Protein AF-A0A0A1TZY4-F1 (afdb_monomer_lite)

InterPro domains:
  IPR026906 BspA-type LRR region [PF13306] (38-125)
  IPR032675 Leucine-rich repeat domain superfamily [G3DSA:3.80.10.10] (7-128)
  IPR053139 Putative surface bspA-like protein [PTHR45661] (31-124)

Structure (mmCIF, N/CA/C/O backbone):
data_AF-A0A0A1TZY4-F1
#
_entry.id   AF-A0A0A1TZY4-F1
#
loop_
_atom_site.group_PDB
_atom_site.id
_atom_site.type_symbol
_atom_site.label_atom_id
_atom_site.label_alt_id
_atom_site.label_comp_id
_atom_site.label_asym_id
_atom_site.label_entity_id
_atom_site.label_seq_id
_atom_site.pdbx_PDB_ins_code
_atom_site.Cartn_x
_atom_site.Cartn_y
_atom_site.Cartn_z
_atom_site.occupancy
_atom_site.B_iso_or_equiv
_atom_site.auth_seq_id
_atom_site.auth_comp_id
_atom_site.auth_asym_id
_atom_site.auth_atom_id
_atom_site.pdbx_PDB_model_num
ATOM 1 N N . MET A 1 1 ? -17.673 -0.943 22.242 1.00 93.75 1 MET A N 1
ATOM 2 C CA . MET A 1 1 ? -18.459 -1.660 21.204 1.00 93.75 1 MET A CA 1
ATOM 3 C C . MET A 1 1 ? -17.494 -2.097 20.116 1.00 93.75 1 MET A C 1
ATOM 5 O O . MET A 1 1 ? -16.606 -1.316 19.815 1.00 93.75 1 MET A O 1
ATOM 9 N N . ILE A 1 2 ? -17.623 -3.301 19.555 1.00 97.25 2 ILE A N 1
ATOM 10 C CA . ILE A 1 2 ? -16.726 -3.783 18.489 1.00 97.25 2 ILE A CA 1
ATOM 11 C C . ILE A 1 2 ? -17.529 -3.921 17.195 1.00 97.25 2 ILE A C 1
ATOM 13 O O . ILE A 1 2 ? -18.632 -4.465 17.216 1.00 97.25 2 ILE A O 1
ATOM 17 N N . VAL A 1 3 ? -16.979 -3.418 16.093 1.00 97.81 3 VAL A N 1
ATOM 18 C CA . VAL A 1 3 ? -17.554 -3.486 14.748 1.00 97.81 3 VAL A CA 1
ATOM 19 C C . VAL A 1 3 ? -16.703 -4.416 13.889 1.00 97.81 3 VAL A C 1
ATOM 21 O O . VAL A 1 3 ? -15.495 -4.217 13.751 1.00 97.81 3 VAL A O 1
ATOM 24 N N . TRP A 1 4 ? -17.353 -5.432 13.319 1.00 96.56 4 TRP A N 1
ATOM 25 C CA . TRP A 1 4 ? -16.708 -6.474 12.513 1.00 96.56 4 TRP A CA 1
ATOM 26 C C . TRP A 1 4 ? -16.959 -6.340 11.010 1.00 96.56 4 TRP A C 1
ATOM 28 O O . TRP A 1 4 ? -16.240 -6.952 10.228 1.00 96.56 4 TRP A O 1
ATOM 38 N N . PHE A 1 5 ? -17.954 -5.560 10.585 1.00 97.38 5 PHE A N 1
ATOM 39 C CA . PHE A 1 5 ? -18.132 -5.267 9.163 1.00 97.38 5 PHE A CA 1
ATOM 40 C C . PHE A 1 5 ? -17.101 -4.230 8.693 1.00 97.38 5 PHE A C 1
ATOM 42 O O . PHE A 1 5 ? -16.527 -3.503 9.505 1.00 97.38 5 PHE A O 1
ATOM 49 N N . ILE A 1 6 ? -16.857 -4.197 7.384 1.00 97.88 6 ILE A N 1
ATOM 50 C CA . ILE A 1 6 ? -15.888 -3.294 6.757 1.00 97.88 6 ILE A CA 1
ATOM 51 C C . ILE A 1 6 ? -16.423 -1.860 6.793 1.00 97.88 6 ILE A C 1
ATOM 53 O O . ILE A 1 6 ? -17.587 -1.622 6.470 1.00 97.88 6 ILE A O 1
ATOM 57 N N . VAL A 1 7 ? -15.565 -0.910 7.158 1.00 98.56 7 VAL A N 1
ATOM 58 C CA . VAL A 1 7 ? -15.836 0.531 7.075 1.00 98.56 7 VAL A CA 1
ATOM 59 C C . VAL A 1 7 ? -14.686 1.260 6.385 1.00 98.56 7 VAL A C 1
ATOM 61 O O . VAL A 1 7 ? -13.560 0.760 6.369 1.00 98.56 7 VAL A O 1
ATOM 64 N N . ASP A 1 8 ? -14.957 2.445 5.844 1.00 98.62 8 ASP A N 1
ATOM 65 C CA . ASP A 1 8 ? -13.914 3.385 5.423 1.00 98.62 8 ASP A CA 1
ATOM 66 C C . ASP A 1 8 ? -13.248 4.072 6.631 1.00 98.62 8 ASP A C 1
ATOM 68 O O . ASP A 1 8 ? -13.755 4.038 7.764 1.00 98.62 8 ASP A O 1
ATOM 72 N N . PHE A 1 9 ? -12.088 4.694 6.412 1.00 98.69 9 PHE A N 1
ATOM 73 C CA . PHE A 1 9 ? -11.385 5.390 7.486 1.00 98.69 9 PHE A CA 1
ATOM 74 C C . PHE A 1 9 ? -12.144 6.641 7.957 1.00 98.69 9 PHE A C 1
ATOM 76 O O . PHE A 1 9 ? -12.165 6.923 9.157 1.00 98.69 9 PHE A O 1
ATOM 83 N N . GLU A 1 10 ? -12.833 7.362 7.070 1.00 98.50 10 GLU A N 1
ATOM 84 C CA . GLU A 1 10 ? -13.660 8.509 7.446 1.00 98.50 10 GLU A CA 1
ATOM 85 C C . GLU A 1 10 ? -14.701 8.144 8.517 1.00 98.50 10 GLU A C 1
ATOM 87 O O . GLU A 1 10 ? -14.929 8.905 9.462 1.00 98.50 10 GLU A O 1
ATOM 92 N N . THR A 1 11 ? -15.319 6.966 8.428 1.00 98.31 11 THR A N 1
ATOM 93 C CA . THR A 1 11 ? -16.252 6.471 9.446 1.00 98.31 11 THR A CA 1
ATOM 94 C C . THR A 1 11 ? -15.570 6.281 10.795 1.00 98.31 11 THR A C 1
ATOM 96 O O . THR A 1 11 ? -16.172 6.609 11.824 1.00 98.31 11 THR A O 1
ATOM 99 N N . VAL A 1 12 ? -14.320 5.818 10.812 1.00 98.31 12 VAL A N 1
ATOM 100 C CA . VAL A 1 12 ? -13.517 5.727 12.037 1.00 98.31 12 VAL A CA 1
ATOM 101 C C . VAL A 1 12 ? -13.246 7.122 12.603 1.00 98.31 12 VAL A C 1
ATOM 103 O O . VAL A 1 12 ? -13.538 7.361 13.776 1.00 98.31 12 VAL A O 1
ATOM 106 N N . ASP A 1 13 ? -12.784 8.070 11.780 1.00 98.06 13 ASP A N 1
ATOM 107 C CA . ASP A 1 13 ? -12.497 9.446 12.217 1.00 98.06 13 ASP A CA 1
ATOM 108 C C . ASP A 1 13 ? -13.748 10.163 12.758 1.00 98.06 13 ASP A C 1
ATOM 110 O O . ASP A 1 13 ? -13.697 10.768 13.833 1.00 98.06 13 ASP A O 1
ATOM 114 N N . ARG A 1 14 ? -14.910 10.014 12.101 1.00 98.06 14 ARG A N 1
ATOM 115 C CA . ARG A 1 14 ? -16.201 10.554 12.578 1.00 98.06 14 ARG A CA 1
ATOM 116 C C . ARG A 1 14 ? -16.616 10.004 13.943 1.00 98.06 14 ARG A C 1
ATOM 118 O O . ARG A 1 14 ? -17.345 10.669 14.676 1.00 98.06 14 ARG A O 1
ATOM 125 N N . ASN A 1 15 ? -16.180 8.793 14.288 1.00 97.94 15 ASN A N 1
ATOM 126 C CA . ASN A 1 15 ? -16.540 8.115 15.531 1.00 97.94 15 ASN A CA 1
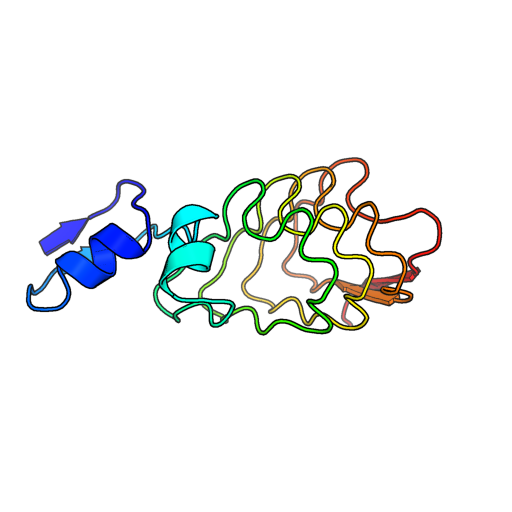ATOM 127 C C . ASN A 1 15 ? -15.398 8.082 16.561 1.00 97.94 15 ASN A C 1
ATOM 129 O O . ASN A 1 15 ? -15.542 7.407 17.578 1.00 97.94 15 ASN A O 1
ATOM 133 N N . LYS A 1 16 ? -14.304 8.835 16.368 1.00 95.88 16 LYS A N 1
ATOM 134 C CA . LYS A 1 16 ? -13.103 8.779 17.228 1.00 95.88 16 LYS A CA 1
ATOM 135 C C . LYS 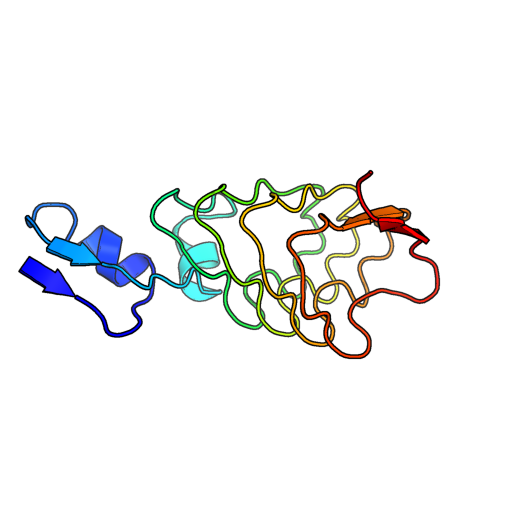A 1 16 ? -13.316 9.151 18.698 1.00 95.88 16 LYS A C 1
ATOM 137 O O . LYS A 1 16 ? -12.528 8.759 19.549 1.00 95.88 16 LYS A O 1
ATOM 142 N N . SER A 1 17 ? -14.368 9.910 19.013 1.00 97.31 17 SER A N 1
ATOM 143 C CA . SER A 1 17 ? -14.745 10.245 20.396 1.00 97.31 17 SER A CA 1
ATOM 144 C C . SER A 1 17 ? -15.548 9.140 21.089 1.00 97.31 17 SER A C 1
ATOM 146 O O . SER A 1 17 ? -15.828 9.227 22.284 1.00 97.31 17 SER A O 1
ATOM 148 N N . ARG A 1 18 ? -15.952 8.102 20.350 1.00 95.81 18 ARG A N 1
ATOM 149 C CA . ARG A 1 18 ? -16.741 6.982 20.859 1.00 95.81 18 ARG A CA 1
ATOM 150 C C . ARG A 1 18 ? -15.806 5.823 21.184 1.00 95.81 18 ARG A C 1
ATOM 152 O O . ARG A 1 18 ? -14.835 5.575 20.481 1.00 95.81 18 ARG A O 1
ATOM 159 N N . ASN A 1 19 ? -16.147 5.052 22.213 1.00 96.12 19 ASN A N 1
ATOM 160 C CA . ASN A 1 19 ? -15.436 3.818 22.555 1.00 96.12 19 ASN A CA 1
ATOM 161 C C . ASN A 1 19 ? -15.848 2.663 21.612 1.00 96.12 19 ASN A C 1
ATOM 163 O O . ASN A 1 19 ? -16.554 1.720 22.008 1.00 96.12 19 ASN A O 1
ATOM 167 N N . ILE A 1 20 ? -15.492 2.801 20.330 1.00 97.44 20 ILE A N 1
ATOM 168 C CA . ILE A 1 20 ? -15.763 1.838 19.260 1.00 97.44 20 ILE A CA 1
ATOM 169 C C . ILE A 1 20 ? -14.441 1.337 18.700 1.00 97.44 20 ILE A C 1
ATOM 171 O O . ILE A 1 20 ? -13.593 2.121 18.291 1.00 97.44 20 ILE A O 1
ATOM 175 N N . GLU A 1 21 ? -14.302 0.022 18.642 1.00 97.50 21 GLU A N 1
ATOM 176 C CA . GLU A 1 21 ? -13.196 -0.626 17.959 1.00 97.50 21 GLU A CA 1
ATOM 177 C C . GLU A 1 21 ? -13.679 -1.138 16.599 1.00 97.50 21 GLU A C 1
ATOM 179 O O . GLU A 1 21 ? -14.592 -1.964 16.535 1.00 97.50 21 GLU A O 1
ATOM 184 N N . PHE A 1 22 ? -13.075 -0.647 15.519 1.00 98.19 22 PHE A N 1
ATOM 185 C CA . PHE A 1 22 ? -13.330 -1.120 14.160 1.00 98.19 22 PHE A CA 1
ATOM 186 C C . PHE A 1 22 ? -12.244 -2.117 13.779 1.00 98.19 22 PHE A C 1
ATOM 188 O O . PHE A 1 22 ? -11.061 -1.788 13.809 1.00 98.19 22 PHE A O 1
ATOM 195 N N . LYS A 1 23 ? -12.642 -3.349 13.462 1.00 97.94 23 LYS A N 1
ATOM 196 C CA . LYS A 1 23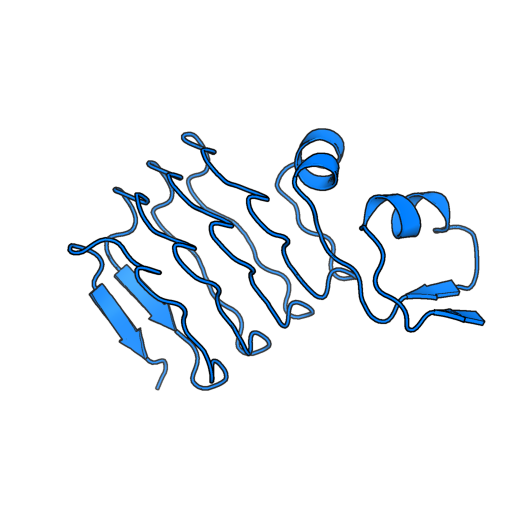 ? -11.692 -4.432 13.178 1.00 97.94 23 LYS A CA 1
ATOM 197 C C . LYS A 1 23 ? -11.245 -4.478 11.722 1.00 97.94 23 LYS A C 1
ATOM 199 O O . LYS A 1 23 ? -10.158 -4.973 11.464 1.00 97.94 23 LYS A O 1
ATOM 204 N N . ASN A 1 24 ? -12.070 -3.964 10.811 1.00 98.25 24 ASN A N 1
ATOM 205 C CA . ASN A 1 24 ? -11.831 -3.979 9.372 1.00 98.25 24 ASN A CA 1
ATOM 206 C C . ASN A 1 24 ? -12.030 -2.564 8.819 1.00 98.25 24 ASN A C 1
ATOM 208 O O . ASN A 1 24 ? -13.164 -2.107 8.668 1.00 98.25 24 ASN A O 1
ATOM 212 N N . VAL A 1 25 ? -10.926 -1.866 8.568 1.00 98.81 25 VAL A N 1
ATOM 213 C CA . VAL A 1 25 ? -10.912 -0.464 8.140 1.00 98.81 25 VAL A CA 1
ATOM 214 C C . VAL A 1 25 ? -10.168 -0.360 6.819 1.00 98.81 25 VAL A C 1
ATOM 216 O O . VAL A 1 25 ? -8.980 -0.679 6.745 1.00 98.81 25 VAL A O 1
ATOM 219 N N . THR A 1 26 ? -10.856 0.121 5.793 1.00 98.81 26 THR A N 1
ATOM 220 C CA . THR A 1 26 ? -10.283 0.337 4.465 1.00 98.81 26 THR A CA 1
ATOM 221 C C . THR A 1 26 ? -9.937 1.808 4.291 1.00 98.81 26 THR A C 1
ATOM 223 O O . THR A 1 26 ? -10.769 2.669 4.562 1.00 98.81 26 THR A O 1
ATOM 226 N N . TYR A 1 27 ? -8.722 2.110 3.839 1.00 98.88 27 TYR A N 1
ATOM 227 C CA . TYR A 1 27 ? -8.362 3.453 3.389 1.00 98.88 27 TYR A CA 1
ATOM 228 C C . TYR A 1 27 ? -8.687 3.576 1.904 1.00 98.88 27 TYR A C 1
ATOM 230 O O . TYR A 1 27 ? -8.065 2.918 1.072 1.00 98.88 27 TYR A O 1
ATOM 238 N N . THR A 1 28 ? -9.709 4.359 1.582 1.00 98.81 28 THR A N 1
ATOM 239 C CA . THR A 1 28 ? -10.248 4.510 0.225 1.00 98.81 28 THR A CA 1
ATOM 240 C C . THR A 1 28 ? -9.625 5.699 -0.507 1.00 98.81 28 THR A C 1
ATOM 242 O O . THR A 1 28 ? -8.915 6.515 0.085 1.00 98.81 28 THR A O 1
ATOM 245 N N . GLN A 1 29 ? -9.904 5.848 -1.804 1.00 98.56 29 GLN A N 1
ATOM 246 C CA . GLN A 1 29 ? -9.526 7.059 -2.540 1.00 98.56 29 GLN A CA 1
ATOM 247 C C . GLN A 1 29 ? -10.132 8.329 -1.910 1.00 98.56 29 GLN A C 1
ATOM 249 O O . GLN A 1 29 ? -9.427 9.325 -1.758 1.00 98.56 29 GLN A O 1
ATOM 254 N N . ASN A 1 30 ? -11.399 8.284 -1.482 1.00 98.44 30 ASN A N 1
ATOM 255 C CA . ASN A 1 30 ? -12.058 9.412 -0.813 1.00 98.44 30 ASN A CA 1
ATOM 256 C C . ASN A 1 30 ? -11.346 9.784 0.498 1.00 98.44 30 ASN A C 1
ATOM 258 O O . ASN A 1 30 ? -11.180 10.965 0.808 1.00 98.44 30 ASN A O 1
ATOM 262 N N . ASP A 1 31 ? -10.879 8.783 1.253 1.00 98.69 31 ASP A N 1
ATOM 263 C CA . ASP A 1 31 ? -10.069 9.023 2.448 1.00 98.69 31 ASP A CA 1
ATOM 264 C C . ASP A 1 31 ? -8.747 9.706 2.081 1.00 98.69 31 ASP A C 1
ATOM 266 O O . ASP A 1 31 ? -8.392 10.712 2.693 1.00 98.69 31 ASP A O 1
ATOM 270 N N . ARG A 1 32 ? -8.043 9.233 1.044 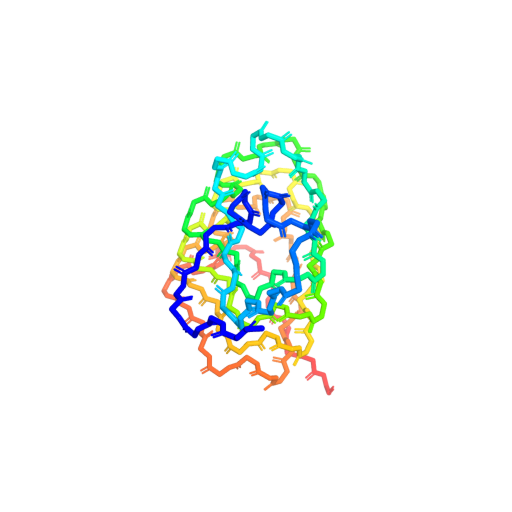1.00 98.44 32 ARG A N 1
ATOM 271 C CA . ARG A 1 32 ? -6.803 9.865 0.562 1.00 98.44 32 ARG A CA 1
ATOM 272 C C . ARG A 1 32 ? -7.017 11.316 0.135 1.00 98.44 32 ARG A C 1
ATOM 274 O O . ARG A 1 32 ? -6.193 12.169 0.451 1.00 98.44 32 ARG A O 1
ATOM 281 N N . GLU A 1 33 ? -8.103 11.620 -0.567 1.00 97.88 33 GLU A N 1
ATOM 282 C CA . GLU A 1 33 ? -8.421 12.987 -1.000 1.00 97.88 33 GLU A CA 1
ATOM 283 C C . GLU A 1 33 ? -8.657 13.933 0.186 1.00 97.88 33 GLU A C 1
ATOM 285 O O . GLU A 1 33 ? -8.329 15.118 0.111 1.00 97.88 33 GLU A O 1
ATOM 290 N N . LYS A 1 34 ? -9.166 13.405 1.304 1.00 98.19 34 LYS A N 1
ATOM 291 C CA . LYS A 1 34 ? -9.468 14.175 2.515 1.00 98.19 34 LYS A CA 1
ATOM 292 C C . LYS A 1 34 ? -8.310 14.254 3.513 1.00 98.19 34 LYS A C 1
ATOM 294 O O . LYS A 1 34 ? -8.083 15.308 4.105 1.00 98.19 34 LYS A O 1
ATOM 299 N N . PHE A 1 35 ? -7.605 13.149 3.736 1.00 97.50 35 PHE A N 1
ATOM 300 C CA . PHE A 1 35 ? -6.590 12.993 4.785 1.00 97.50 35 PHE A CA 1
ATOM 301 C C . PHE A 1 35 ? -5.155 12.903 4.229 1.00 97.50 35 PHE A C 1
ATOM 303 O O . PHE A 1 35 ? -4.186 12.962 4.988 1.00 97.50 35 PHE A O 1
ATOM 310 N N . GLY A 1 36 ? -4.998 12.828 2.906 1.00 97.75 36 GLY A N 1
ATOM 311 C CA . GLY A 1 36 ? -3.716 12.798 2.208 1.00 97.75 36 GLY A CA 1
ATOM 312 C C . GLY A 1 36 ? -3.104 11.399 2.106 1.00 97.75 36 GLY A C 1
ATOM 313 O O . GLY A 1 36 ? -3.783 10.379 2.171 1.00 97.75 36 GLY A O 1
ATOM 314 N N . ASN A 1 37 ? -1.781 11.344 1.941 1.00 96.94 37 ASN A N 1
ATOM 315 C CA . ASN A 1 37 ? -1.051 10.087 1.722 1.00 96.94 37 ASN A CA 1
ATOM 316 C C . ASN A 1 37 ? -0.588 9.407 3.024 1.00 96.94 37 ASN A C 1
ATOM 318 O O . ASN A 1 37 ? 0.097 8.387 2.973 1.00 96.94 37 ASN A O 1
ATOM 322 N N . ASN A 1 38 ? -0.910 9.978 4.189 1.00 96.38 38 ASN A N 1
ATOM 323 C CA . ASN A 1 38 ? -0.538 9.407 5.480 1.00 96.38 38 ASN A CA 1
ATOM 324 C C . ASN A 1 38 ? -1.612 8.418 5.944 1.00 96.38 38 ASN A C 1
ATOM 326 O O . ASN A 1 38 ? -2.629 8.827 6.499 1.00 96.38 38 ASN A O 1
ATOM 330 N N . ILE A 1 39 ? -1.378 7.128 5.703 1.00 98.50 39 ILE A N 1
ATOM 331 C CA . ILE A 1 39 ? -2.322 6.060 6.038 1.00 98.50 39 ILE A CA 1
ATOM 332 C C . ILE A 1 39 ? -2.324 5.835 7.564 1.00 98.50 39 ILE A C 1
ATOM 334 O O . ILE A 1 39 ? -1.284 5.504 8.138 1.00 98.50 39 ILE A O 1
ATOM 338 N N . PRO A 1 40 ? -3.468 5.985 8.251 1.00 98.25 40 PRO A N 1
ATOM 339 C CA . PRO A 1 40 ? -3.554 5.814 9.703 1.00 98.25 40 PRO A CA 1
ATOM 340 C C . PRO A 1 40 ? -3.341 4.364 10.161 1.00 98.25 40 PRO A C 1
ATOM 342 O O . PRO A 1 40 ? -3.750 3.419 9.494 1.00 98.25 40 PRO A O 1
ATOM 345 N N . SER A 1 41 ? -2.783 4.161 11.358 1.00 97.50 41 SER A N 1
ATOM 346 C CA . SER A 1 41 ? -2.474 2.825 11.906 1.00 97.50 41 SER A CA 1
ATOM 347 C C . SER A 1 41 ? -3.690 1.970 12.289 1.00 97.50 41 SER A C 1
ATOM 349 O O . SER A 1 41 ? -3.530 0.808 12.652 1.00 97.50 41 SER A O 1
ATOM 351 N N . SER A 1 42 ? -4.907 2.519 12.235 1.00 97.69 42 SER A N 1
ATOM 352 C CA . SER A 1 42 ? -6.139 1.736 12.378 1.00 97.69 42 SER A CA 1
ATOM 353 C C . SER A 1 42 ? -6.568 1.064 11.072 1.00 97.69 42 SER A C 1
ATOM 355 O O . SER A 1 42 ? -7.468 0.233 11.098 1.00 97.69 42 SER A O 1
ATOM 357 N N . VAL A 1 43 ? -5.967 1.439 9.937 1.00 98.81 43 VAL A N 1
ATOM 358 C CA . VAL A 1 43 ? -6.275 0.887 8.613 1.00 98.81 43 VAL A CA 1
ATOM 359 C C . VAL A 1 43 ? -5.760 -0.543 8.514 1.00 98.81 43 VAL A C 1
ATOM 361 O O . VAL A 1 43 ? -4.600 -0.819 8.815 1.00 98.81 43 VAL A O 1
ATOM 364 N N . THR A 1 44 ? -6.616 -1.447 8.051 1.00 98.81 44 THR A N 1
ATOM 365 C CA . THR A 1 44 ? -6.295 -2.860 7.825 1.00 98.81 44 THR A CA 1
ATOM 366 C C . THR A 1 44 ? -6.206 -3.219 6.347 1.00 98.81 44 THR A C 1
ATOM 368 O O . THR A 1 44 ? -5.593 -4.232 6.027 1.00 98.81 44 THR A O 1
ATOM 371 N N . SER A 1 45 ? -6.759 -2.400 5.453 1.00 98.88 45 SER A N 1
ATOM 372 C CA . SER A 1 45 ? -6.718 -2.610 4.002 1.00 98.88 45 SER A CA 1
ATOM 373 C C . SER A 1 45 ? -6.562 -1.279 3.272 1.00 98.88 45 SER A C 1
ATOM 375 O O . SER A 1 45 ? -7.113 -0.269 3.709 1.00 98.88 45 SER A O 1
ATOM 377 N N . ILE A 1 46 ? -5.821 -1.256 2.167 1.00 98.94 46 ILE A N 1
ATOM 378 C CA . ILE A 1 46 ? -5.781 -0.099 1.263 1.00 98.94 46 ILE A CA 1
ATOM 379 C C . ILE A 1 46 ? -6.655 -0.444 0.063 1.00 98.94 46 ILE A C 1
ATOM 381 O O . ILE A 1 46 ? -6.395 -1.445 -0.596 1.00 98.94 46 ILE A O 1
ATOM 385 N N . GLY A 1 47 ? -7.708 0.341 -0.154 1.00 98.75 47 GLY A N 1
ATOM 386 C CA . GLY A 1 47 ? -8.783 -0.013 -1.074 1.00 98.75 47 GLY A CA 1
ATOM 387 C C . GLY A 1 47 ? -8.417 0.118 -2.549 1.00 98.75 47 GLY A C 1
ATOM 388 O O . GLY A 1 47 ? -7.424 0.751 -2.919 1.00 98.75 47 GLY A O 1
ATOM 389 N N . GLU A 1 48 ? -9.290 -0.448 -3.376 1.00 98.75 48 GLU A N 1
ATOM 390 C CA . GLU A 1 48 ? -9.215 -0.400 -4.834 1.00 98.75 48 GLU A CA 1
ATOM 391 C C . GLU A 1 48 ? -9.015 1.038 -5.337 1.00 98.75 48 GLU A C 1
ATOM 393 O O . GLU A 1 48 ? -9.628 1.985 -4.826 1.00 98.75 48 GLU A O 1
ATOM 398 N N . TYR A 1 49 ? -8.113 1.212 -6.305 1.00 98.69 49 TYR A N 1
ATOM 399 C CA . TYR A 1 49 ? -7.751 2.506 -6.898 1.00 98.69 49 TYR A CA 1
ATOM 400 C C . TYR A 1 49 ? -7.286 3.604 -5.917 1.00 98.69 49 TYR A C 1
ATOM 402 O O . TYR A 1 49 ? -7.128 4.752 -6.336 1.00 98.69 49 TYR A O 1
ATOM 410 N N . CYS A 1 50 ? -7.024 3.304 -4.635 1.00 98.75 50 CYS A N 1
ATOM 411 C CA . CYS A 1 50 ? -6.825 4.329 -3.600 1.00 98.75 50 CYS A CA 1
ATOM 412 C C . CYS A 1 50 ? -5.778 5.387 -3.980 1.00 98.75 50 CYS A C 1
ATOM 414 O O . CYS A 1 50 ? -6.040 6.580 -3.825 1.00 98.75 50 CYS A O 1
ATOM 416 N N . PHE A 1 51 ? -4.637 4.973 -4.533 1.00 98.75 51 PHE A N 1
ATOM 417 C CA . PHE A 1 51 ? -3.558 5.834 -5.027 1.00 98.75 51 PHE A CA 1
ATOM 418 C C . PHE A 1 51 ? -3.415 5.798 -6.557 1.00 98.75 51 PHE A C 1
ATOM 420 O O . PHE A 1 51 ? -2.421 6.303 -7.080 1.00 98.75 51 PHE A O 1
ATOM 427 N N . SER A 1 52 ? -4.389 5.258 -7.293 1.00 98.69 52 SER A N 1
ATOM 428 C CA . SER A 1 52 ? -4.310 5.160 -8.752 1.00 98.69 52 SER A CA 1
ATOM 429 C C . SER A 1 52 ? -4.096 6.538 -9.388 1.00 98.69 52 SER A C 1
ATOM 431 O O . SER A 1 52 ? -4.701 7.540 -8.997 1.00 98.69 52 SER A O 1
ATOM 433 N N . GLY A 1 53 ? -3.160 6.613 -10.332 1.00 98.19 53 GLY A N 1
ATOM 434 C CA . GLY A 1 53 ? -2.790 7.831 -11.045 1.00 98.19 53 GLY A CA 1
ATOM 435 C C . GLY A 1 53 ? -2.071 8.892 -10.205 1.00 98.19 53 GLY A C 1
ATOM 436 O O . GLY A 1 53 ? -1.911 10.017 -10.682 1.00 98.19 53 GLY A O 1
ATOM 437 N N . CYS A 1 54 ? -1.610 8.585 -8.984 1.00 98.25 54 CYS A N 1
ATOM 438 C CA . CYS A 1 54 ? -0.828 9.519 -8.165 1.00 98.25 54 CYS A CA 1
ATOM 439 C C . CYS A 1 54 ? 0.590 9.723 -8.735 1.00 98.25 54 CYS A C 1
ATOM 441 O O . CYS A 1 54 ? 1.589 9.284 -8.168 1.00 98.25 54 CYS A O 1
ATOM 443 N N . SER A 1 55 ? 0.693 10.433 -9.859 1.00 97.06 55 SER A N 1
ATOM 444 C CA . SER A 1 55 ? 1.928 10.619 -10.631 1.00 97.06 55 SER A CA 1
ATOM 445 C C . SER A 1 55 ? 3.038 11.357 -9.882 1.00 97.06 55 SER A C 1
ATOM 447 O O . SER A 1 55 ? 4.204 11.173 -10.217 1.00 97.06 55 SER A O 1
ATOM 449 N N . SER A 1 56 ? 2.712 12.140 -8.849 1.00 97.69 56 SER A N 1
ATOM 450 C CA . SER A 1 56 ? 3.685 12.833 -7.988 1.00 97.69 56 SER A CA 1
ATOM 451 C C . SER A 1 56 ? 4.097 12.038 -6.740 1.00 97.69 56 SER A C 1
ATOM 453 O O . SER A 1 56 ? 4.964 12.494 -5.994 1.00 97.69 56 SER A O 1
ATOM 455 N N . LEU A 1 57 ? 3.480 10.881 -6.464 1.00 98.12 57 LEU A N 1
ATOM 456 C CA . LEU A 1 57 ? 3.800 10.066 -5.290 1.00 98.12 57 LEU A CA 1
ATOM 457 C C . LEU A 1 57 ? 5.132 9.346 -5.516 1.00 98.12 57 LEU A C 1
ATOM 459 O O . LEU A 1 57 ? 5.197 8.410 -6.303 1.00 98.12 57 LEU A O 1
ATOM 463 N N . SER A 1 58 ? 6.192 9.778 -4.834 1.00 97.81 58 SER A N 1
ATOM 464 C CA . SER A 1 58 ? 7.526 9.173 -4.958 1.00 97.81 58 SER A CA 1
ATOM 465 C C . SER A 1 58 ? 7.781 8.030 -3.975 1.00 97.81 58 SER A C 1
ATOM 467 O O . SER A 1 58 ? 8.563 7.124 -4.269 1.00 97.81 58 SER A O 1
ATOM 469 N N . SER A 1 59 ? 7.114 8.062 -2.821 1.00 97.00 59 SER A N 1
ATOM 470 C CA . SER A 1 59 ? 7.158 7.033 -1.784 1.00 97.00 59 SER A CA 1
ATOM 471 C C . SER A 1 59 ? 5.896 7.073 -0.924 1.00 97.00 59 SER A C 1
ATOM 473 O O . SER A 1 59 ? 5.192 8.084 -0.869 1.00 97.00 59 SER A O 1
ATOM 475 N N . ILE A 1 60 ? 5.614 5.967 -0.237 1.00 97.56 60 ILE A N 1
ATOM 476 C CA . ILE A 1 60 ? 4.516 5.860 0.724 1.00 97.56 60 ILE A CA 1
ATOM 477 C C . ILE A 1 60 ? 4.902 4.935 1.878 1.00 97.56 60 ILE A C 1
ATOM 479 O O . ILE A 1 60 ? 5.644 3.967 1.699 1.00 97.56 60 ILE A O 1
ATOM 483 N N . ILE A 1 61 ? 4.392 5.240 3.070 1.00 97.75 61 ILE A N 1
ATOM 484 C CA . ILE A 1 61 ? 4.536 4.394 4.254 1.00 97.75 61 ILE A CA 1
ATOM 485 C C . ILE A 1 61 ? 3.250 3.587 4.414 1.00 97.75 61 ILE A C 1
ATOM 487 O O . ILE A 1 61 ? 2.184 4.160 4.625 1.00 97.75 61 ILE A O 1
ATOM 491 N N . ILE A 1 62 ? 3.363 2.260 4.342 1.00 98.50 62 ILE A N 1
ATOM 492 C CA . ILE A 1 62 ? 2.263 1.339 4.638 1.00 98.50 62 ILE A CA 1
ATOM 493 C C . ILE A 1 62 ? 2.357 0.936 6.121 1.00 98.50 62 ILE A C 1
ATOM 495 O O . ILE A 1 62 ? 3.378 0.375 6.531 1.00 98.50 62 ILE A O 1
ATOM 499 N N . PRO A 1 63 ? 1.329 1.204 6.946 1.00 98.38 63 PRO A N 1
ATOM 500 C CA . PRO A 1 63 ? 1.316 0.803 8.350 1.00 98.38 63 PRO A CA 1
ATOM 501 C C . PRO A 1 63 ? 1.348 -0.719 8.534 1.00 98.38 63 PRO A C 1
ATOM 503 O O . PRO A 1 63 ? 0.755 -1.466 7.760 1.00 98.38 63 PRO A O 1
ATOM 506 N N . SER A 1 64 ? 1.952 -1.192 9.628 1.00 98.12 64 SER A N 1
ATOM 507 C CA . SER A 1 64 ? 2.017 -2.624 9.980 1.00 98.12 64 SER A CA 1
ATOM 508 C C . SER A 1 64 ? 0.672 -3.247 10.388 1.00 98.12 64 SER A C 1
ATOM 510 O O . SER A 1 64 ? 0.594 -4.443 10.663 1.00 98.12 64 SER A O 1
ATOM 512 N N . SER A 1 65 ? -0.395 -2.452 10.461 1.00 98.44 65 SER A N 1
ATOM 513 C CA . SER A 1 65 ? -1.770 -2.926 10.627 1.00 98.44 65 SER A CA 1
ATOM 514 C C . SER A 1 65 ? -2.372 -3.444 9.318 1.00 98.44 65 SER A C 1
ATOM 516 O O . SER A 1 65 ? -3.306 -4.246 9.362 1.00 98.44 65 SER A O 1
ATOM 518 N N . VAL A 1 66 ? -1.837 -3.020 8.167 1.00 98.88 66 VAL A N 1
ATOM 519 C CA . VAL A 1 66 ? -2.363 -3.366 6.844 1.00 98.88 66 VAL A CA 1
ATOM 520 C C . VAL A 1 66 ? -2.116 -4.842 6.536 1.00 98.88 66 VAL A C 1
ATOM 522 O O . VAL A 1 66 ? -1.012 -5.363 6.716 1.00 98.88 66 VAL A O 1
ATOM 525 N N . ARG A 1 67 ? -3.173 -5.508 6.071 1.00 98.81 67 ARG A N 1
ATOM 526 C CA . ARG A 1 67 ? -3.254 -6.926 5.709 1.00 98.81 67 ARG A CA 1
ATOM 527 C C . ARG A 1 67 ? -3.480 -7.136 4.214 1.00 98.81 67 ARG A C 1
ATOM 529 O O . ARG A 1 67 ? -2.970 -8.123 3.687 1.00 98.81 67 ARG A O 1
ATOM 536 N N . SER A 1 68 ? -4.193 -6.234 3.542 1.00 98.88 68 SER A N 1
ATOM 537 C CA . SER A 1 68 ? -4.384 -6.270 2.087 1.00 98.88 68 SER A CA 1
ATOM 538 C C . SER A 1 68 ? -4.103 -4.919 1.435 1.00 98.88 68 SER A C 1
ATOM 540 O O . SER A 1 68 ? -4.312 -3.861 2.034 1.00 98.88 68 SER A O 1
ATOM 542 N N . ILE A 1 69 ? -3.596 -4.981 0.209 1.00 98.88 69 ILE A N 1
ATOM 543 C CA . ILE A 1 69 ? -3.497 -3.856 -0.716 1.00 98.88 69 ILE A CA 1
ATOM 544 C C . ILE A 1 69 ? -4.296 -4.288 -1.939 1.00 98.88 69 ILE A C 1
ATOM 546 O O . ILE A 1 69 ? -3.900 -5.249 -2.594 1.00 98.88 69 ILE A O 1
ATOM 550 N N . ASP A 1 70 ? -5.430 -3.651 -2.185 1.00 98.81 70 ASP A N 1
ATOM 551 C CA . ASP A 1 70 ? -6.419 -4.147 -3.140 1.00 98.81 70 ASP A CA 1
ATOM 552 C C . ASP A 1 70 ? -6.076 -3.736 -4.590 1.00 98.81 70 ASP A C 1
ATOM 554 O O . ASP A 1 70 ? -5.027 -3.136 -4.861 1.00 98.81 70 ASP A O 1
ATOM 558 N N . ASP A 1 71 ? -6.940 -4.115 -5.533 1.00 98.88 71 ASP A N 1
ATOM 559 C CA . ASP A 1 71 ? -6.687 -4.022 -6.973 1.00 98.88 71 ASP A CA 1
ATOM 560 C C . ASP A 1 71 ? -6.395 -2.583 -7.433 1.00 98.88 71 ASP A C 1
ATOM 562 O O . ASP A 1 71 ? -6.960 -1.600 -6.942 1.00 98.88 71 ASP A O 1
ATOM 566 N N . ASP A 1 72 ? -5.442 -2.459 -8.360 1.00 98.81 72 ASP A N 1
ATOM 567 C CA . ASP A 1 72 ? -5.007 -1.209 -8.984 1.00 98.81 72 ASP A CA 1
ATOM 568 C C . ASP A 1 72 ? -4.639 -0.085 -7.989 1.00 98.81 72 ASP A C 1
ATOM 570 O O . ASP A 1 72 ? -4.575 1.093 -8.357 1.00 98.81 72 ASP A O 1
ATOM 574 N N . CYS A 1 73 ? -4.356 -0.421 -6.722 1.00 98.81 73 CYS A N 1
ATOM 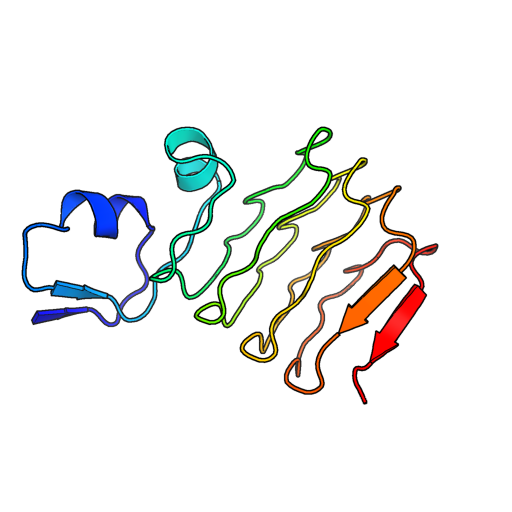575 C CA . CYS A 1 73 ? -4.184 0.554 -5.647 1.00 98.81 73 CYS A CA 1
ATOM 576 C C . CYS A 1 73 ? -3.128 1.620 -5.969 1.00 98.81 73 CYS A C 1
ATOM 578 O O . CYS A 1 73 ? -3.354 2.790 -5.681 1.00 98.81 73 CYS A O 1
ATOM 580 N N . PHE A 1 74 ? -2.001 1.257 -6.584 1.00 98.81 74 PHE A N 1
ATOM 581 C CA . PHE A 1 74 ? -0.957 2.187 -7.034 1.00 98.81 74 PHE A CA 1
ATOM 582 C C . PHE A 1 74 ? -0.821 2.231 -8.562 1.00 98.81 74 PHE A C 1
ATOM 584 O O . PHE A 1 74 ? 0.210 2.684 -9.065 1.00 98.81 74 PHE A O 1
ATOM 591 N N . TYR A 1 75 ? -1.841 1.800 -9.311 1.00 98.75 75 TYR A N 1
ATOM 592 C CA . TYR A 1 75 ? -1.808 1.794 -10.772 1.00 98.75 75 TYR A CA 1
ATOM 593 C C . TYR A 1 75 ? -1.396 3.170 -11.319 1.00 98.75 75 TYR A C 1
ATOM 595 O O . TYR A 1 75 ? -1.936 4.201 -10.926 1.00 98.75 75 TYR A O 1
ATOM 603 N N . GLY A 1 76 ? -0.412 3.221 -12.214 1.00 98.38 76 GLY A N 1
ATOM 604 C CA . GLY A 1 76 ? 0.032 4.461 -12.850 1.00 98.38 76 GLY A CA 1
ATOM 605 C C . GLY A 1 76 ? 0.700 5.483 -11.917 1.00 98.38 76 GLY A C 1
ATOM 606 O O . GLY A 1 76 ? 0.831 6.646 -12.307 1.00 98.38 76 GLY A O 1
ATOM 607 N N . CYS A 1 77 ? 1.152 5.103 -10.714 1.00 98.50 77 CYS A N 1
ATOM 608 C CA . CYS A 1 77 ? 1.998 5.959 -9.868 1.00 98.50 77 CYS A CA 1
ATOM 609 C C . CYS A 1 77 ? 3.401 6.114 -10.479 1.00 98.50 77 CYS A C 1
ATOM 611 O O . CYS A 1 77 ? 4.378 5.531 -10.010 1.00 98.50 77 CYS A O 1
ATOM 613 N N . SER A 1 78 ? 3.514 6.895 -11.554 1.00 98.12 78 SER A N 1
ATOM 614 C CA . SER A 1 78 ? 4.698 6.924 -12.421 1.00 98.12 78 SER A CA 1
ATOM 615 C C . SER A 1 78 ? 5.998 7.310 -11.713 1.00 98.12 78 SER A C 1
ATOM 617 O O . SER A 1 78 ? 7.050 6.821 -12.119 1.00 98.12 78 SER A O 1
ATOM 619 N N . SER A 1 79 ? 5.930 8.149 -10.669 1.00 98.44 79 SER A N 1
ATOM 620 C CA . SER A 1 79 ? 7.097 8.591 -9.886 1.00 98.44 79 SER A CA 1
ATOM 621 C C . SER A 1 79 ? 7.408 7.714 -8.671 1.00 98.44 79 SER A C 1
ATOM 623 O O . SER A 1 79 ? 8.429 7.952 -8.020 1.00 98.44 79 SER A O 1
ATOM 625 N N . LEU A 1 80 ? 6.567 6.722 -8.347 1.00 98.44 80 LEU A N 1
ATOM 626 C CA . LEU A 1 80 ? 6.781 5.852 -7.192 1.00 98.44 80 LEU A CA 1
ATOM 627 C C . LEU A 1 80 ? 8.043 5.036 -7.439 1.00 98.44 80 LEU A C 1
ATOM 629 O O . LEU A 1 80 ? 8.071 4.183 -8.319 1.00 98.44 80 LEU A O 1
ATOM 633 N N . SER A 1 81 ? 9.101 5.332 -6.690 1.00 97.56 81 SER A N 1
ATOM 634 C CA . SER A 1 81 ? 10.422 4.723 -6.885 1.00 97.56 81 SER A CA 1
ATOM 635 C C . SER A 1 81 ? 10.812 3.776 -5.760 1.00 97.56 81 SER A C 1
ATOM 637 O O . SER A 1 81 ? 11.693 2.938 -5.934 1.00 97.56 81 SER A O 1
ATOM 639 N N . SER A 1 82 ? 10.148 3.889 -4.609 1.00 94.62 82 SER A N 1
ATOM 640 C CA . SER A 1 82 ? 10.376 3.033 -3.453 1.00 94.62 82 SER A CA 1
ATOM 641 C C . SER A 1 82 ? 9.090 2.845 -2.660 1.00 94.62 82 SER A C 1
ATOM 643 O O . SER A 1 82 ? 8.390 3.808 -2.336 1.00 94.62 82 SER A O 1
ATOM 645 N N . ILE A 1 83 ? 8.804 1.592 -2.318 1.00 97.44 83 ILE A N 1
ATOM 646 C CA . ILE A 1 83 ? 7.733 1.214 -1.406 1.00 97.44 83 ILE A CA 1
ATOM 647 C C . ILE A 1 83 ? 8.199 0.049 -0.535 1.00 97.44 83 ILE A C 1
ATOM 649 O O . ILE A 1 83 ? 8.816 -0.901 -1.018 1.00 97.44 83 ILE A O 1
ATOM 653 N N . ASN A 1 84 ? 7.914 0.134 0.762 1.00 97.25 84 ASN A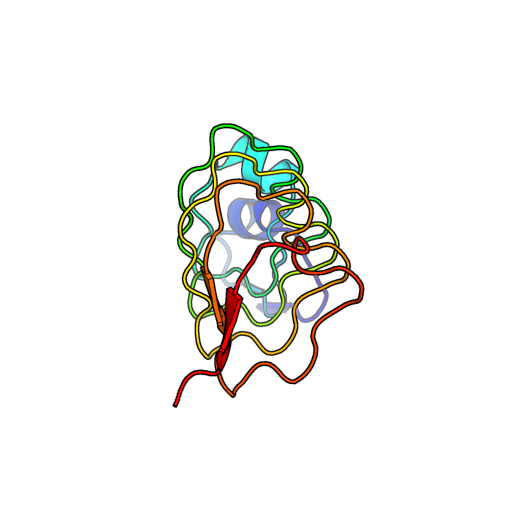 N 1
ATOM 654 C CA . ASN A 1 84 ? 8.168 -0.944 1.707 1.00 97.25 84 ASN A CA 1
ATOM 655 C C . ASN A 1 84 ? 6.848 -1.660 2.011 1.00 97.25 84 ASN A C 1
ATOM 657 O O . ASN A 1 84 ? 5.931 -1.041 2.553 1.00 97.25 84 ASN A O 1
ATOM 661 N N . ILE A 1 85 ? 6.763 -2.945 1.666 1.00 98.25 85 ILE A N 1
ATOM 662 C CA . ILE A 1 85 ? 5.617 -3.796 1.989 1.00 98.25 85 ILE A CA 1
ATOM 663 C C . ILE A 1 85 ? 5.872 -4.439 3.362 1.00 98.25 85 ILE A C 1
ATOM 665 O O . ILE A 1 85 ? 6.783 -5.264 3.479 1.00 98.25 85 ILE A O 1
ATOM 669 N N . PRO A 1 86 ? 5.114 -4.088 4.418 1.00 97.94 86 PRO A N 1
ATOM 670 C CA . PRO A 1 86 ? 5.339 -4.657 5.739 1.00 97.94 86 PRO A CA 1
ATOM 671 C C . PRO A 1 86 ? 4.958 -6.141 5.771 1.00 97.94 86 PRO A C 1
ATOM 673 O O . PRO A 1 86 ? 4.038 -6.579 5.083 1.00 97.94 86 PRO A O 1
ATOM 676 N N . SER A 1 87 ? 5.609 -6.915 6.645 1.00 97.88 87 SER A N 1
ATOM 677 C CA . SER A 1 87 ? 5.347 -8.355 6.841 1.00 97.88 87 SER A CA 1
ATOM 678 C C . SER A 1 87 ? 3.954 -8.679 7.400 1.00 97.88 87 SER A C 1
ATOM 680 O O . SER A 1 87 ? 3.608 -9.841 7.605 1.00 97.88 87 SER A O 1
ATOM 682 N N . SER A 1 88 ? 3.143 -7.661 7.687 1.00 98.44 88 SER A N 1
ATOM 683 C CA . SER A 1 88 ? 1.734 -7.818 8.029 1.00 98.44 88 SER A CA 1
ATOM 684 C C . SER A 1 88 ? 0.850 -8.075 6.809 1.00 98.44 88 SER A C 1
ATOM 686 O O . SER A 1 88 ? -0.225 -8.656 6.987 1.00 98.44 88 SER A O 1
ATOM 688 N N . VAL A 1 89 ? 1.288 -7.656 5.613 1.00 98.75 89 VAL A N 1
ATOM 689 C CA . VAL A 1 89 ? 0.552 -7.802 4.353 1.00 98.75 89 VAL A CA 1
ATOM 690 C C . VAL A 1 89 ? 0.529 -9.266 3.940 1.00 98.75 89 VAL A C 1
ATOM 692 O O . VAL A 1 89 ? 1.557 -9.946 3.938 1.00 98.75 89 VAL A O 1
ATOM 695 N N . ILE A 1 90 ? -0.667 -9.728 3.592 1.00 98.75 90 ILE A N 1
ATOM 696 C CA . ILE A 1 90 ? -0.976 -11.099 3.187 1.00 98.75 90 ILE A CA 1
ATOM 697 C C . ILE A 1 90 ? -1.319 -11.165 1.696 1.00 98.75 90 ILE A C 1
ATOM 699 O O . ILE A 1 90 ? -1.006 -12.153 1.037 1.00 98.75 90 ILE A O 1
ATOM 703 N N . SER A 1 91 ? -1.939 -10.116 1.151 1.00 98.81 91 SER A N 1
ATOM 704 C CA . SER A 1 91 ? -2.393 -10.080 -0.243 1.00 98.81 91 SER A CA 1
ATOM 705 C C . SER A 1 91 ? -2.127 -8.731 -0.904 1.00 98.81 91 SER A C 1
ATOM 707 O O . SER A 1 91 ? -2.222 -7.683 -0.259 1.00 98.81 91 SER A O 1
ATOM 709 N N . ILE A 1 92 ? -1.780 -8.793 -2.190 1.00 98.88 92 ILE A N 1
ATOM 710 C CA . ILE A 1 92 ? -1.618 -7.654 -3.093 1.00 98.88 92 ILE A CA 1
ATOM 711 C C . ILE A 1 92 ? -2.472 -7.932 -4.335 1.00 98.88 92 ILE A C 1
ATOM 713 O O . ILE A 1 92 ? -2.329 -8.996 -4.938 1.00 98.88 92 ILE A O 1
ATOM 717 N N . GLY A 1 93 ? -3.360 -7.004 -4.678 1.00 98.81 93 GLY A N 1
ATOM 718 C CA . GLY A 1 93 ? -4.357 -7.138 -5.735 1.00 98.81 93 GLY A CA 1
ATOM 719 C C . GLY A 1 93 ? -3.808 -7.102 -7.161 1.00 98.81 93 GLY A C 1
ATOM 720 O O . GLY A 1 93 ? -2.612 -6.892 -7.404 1.00 98.81 93 GLY A O 1
ATOM 721 N N . ASP A 1 94 ? -4.711 -7.317 -8.112 1.00 98.81 94 ASP A N 1
ATOM 722 C CA . ASP A 1 94 ? -4.448 -7.249 -9.548 1.00 98.81 94 ASP A CA 1
ATOM 723 C C . ASP A 1 94 ? -3.979 -5.840 -9.932 1.00 98.81 94 ASP A C 1
ATOM 725 O O . ASP A 1 94 ? -4.423 -4.850 -9.362 1.00 98.81 94 ASP A O 1
ATOM 729 N N . GLY A 1 95 ? -3.016 -5.731 -10.852 1.00 98.56 95 GLY A N 1
ATOM 730 C CA . GLY A 1 95 ? -2.565 -4.439 -11.390 1.00 98.56 95 GLY A CA 1
ATOM 731 C C . GLY A 1 95 ? -1.961 -3.446 -10.381 1.00 98.56 95 GLY A C 1
ATOM 732 O O . GLY A 1 95 ? -1.593 -2.340 -10.771 1.00 98.56 95 GLY A O 1
ATOM 733 N N . CYS A 1 96 ? -1.789 -3.828 -9.109 1.00 98.69 96 CYS A N 1
ATOM 734 C CA . CYS A 1 96 ? -1.528 -2.908 -7.999 1.00 98.69 96 CYS A CA 1
ATOM 735 C C . CYS A 1 96 ? -0.369 -1.923 -8.236 1.00 98.69 96 CYS A C 1
ATOM 737 O O . CYS A 1 96 ? -0.484 -0.763 -7.865 1.00 98.69 96 CYS A O 1
ATOM 739 N N . PHE A 1 97 ? 0.734 -2.340 -8.859 1.00 98.62 97 PHE A N 1
ATOM 740 C CA . PHE A 1 97 ? 1.891 -1.502 -9.221 1.00 98.62 97 PHE A CA 1
ATOM 741 C C . PHE A 1 97 ? 2.133 -1.444 -10.739 1.00 98.62 97 PHE A C 1
ATOM 743 O O . PHE A 1 97 ? 3.242 -1.144 -11.205 1.00 98.62 97 PHE A O 1
ATOM 750 N N . ASN A 1 98 ? 1.119 -1.761 -11.542 1.00 98.44 98 ASN A N 1
ATOM 751 C CA . ASN A 1 98 ? 1.199 -1.632 -12.988 1.00 98.44 98 ASN A CA 1
ATOM 752 C C . ASN A 1 98 ? 1.327 -0.148 -13.369 1.00 98.44 98 ASN A C 1
ATOM 754 O O . ASN A 1 98 ? 0.671 0.710 -12.789 1.00 98.44 98 ASN A O 1
ATOM 758 N N . GLY A 1 99 ? 2.217 0.190 -14.302 1.00 97.62 99 GLY A N 1
ATOM 759 C CA . GLY A 1 99 ? 2.459 1.583 -14.694 1.00 97.62 99 GLY A CA 1
ATOM 760 C C . GLY A 1 99 ? 3.296 2.411 -13.704 1.00 97.62 99 GLY A C 1
ATOM 761 O O . GLY A 1 99 ? 3.549 3.587 -13.970 1.00 97.62 99 GLY A O 1
ATOM 762 N N . CYS A 1 100 ? 3.789 1.826 -12.604 1.00 98.12 100 CYS A N 1
ATOM 763 C CA . CYS A 1 100 ? 4.774 2.454 -11.713 1.00 98.12 100 CYS A CA 1
ATOM 764 C C . CYS A 1 100 ? 6.169 2.497 -12.362 1.00 98.12 100 CYS A C 1
ATOM 766 O O . CYS A 1 100 ? 7.075 1.761 -11.978 1.00 98.12 100 CYS A O 1
ATOM 768 N N . SER A 1 101 ? 6.354 3.348 -13.374 1.00 96.75 101 SER A N 1
ATOM 769 C CA . SER A 1 101 ? 7.555 3.373 -14.224 1.00 96.75 101 SER A CA 1
ATOM 770 C C . SER A 1 101 ? 8.877 3.605 -13.486 1.00 96.75 101 SER A C 1
ATOM 772 O O . SER A 1 101 ? 9.917 3.136 -13.948 1.00 96.75 101 SER A O 1
ATOM 774 N N . SER A 1 102 ? 8.858 4.323 -12.359 1.00 97.88 102 SER A N 1
ATOM 775 C CA . SER A 1 102 ? 10.046 4.561 -11.532 1.00 97.88 102 SER A CA 1
ATOM 776 C C . SER A 1 102 ? 10.349 3.438 -10.533 1.00 97.88 102 SER A C 1
ATOM 778 O O . SER A 1 102 ? 11.438 3.439 -9.956 1.00 97.88 102 SER A O 1
ATOM 780 N N . LEU A 1 103 ? 9.444 2.471 -10.342 1.00 98.00 103 LEU A N 1
ATOM 781 C CA . LEU A 1 103 ? 9.620 1.363 -9.404 1.00 98.00 103 LEU A CA 1
ATOM 782 C C . LEU A 1 103 ? 10.448 0.252 -10.062 1.00 98.00 103 LEU A C 1
ATOM 784 O O . LEU A 1 103 ? 9.924 -0.719 -10.611 1.00 98.00 103 LEU A O 1
ATOM 788 N N . SER A 1 104 ? 11.770 0.414 -10.023 1.00 97.19 104 SER A N 1
ATOM 789 C CA . SER A 1 104 ? 12.721 -0.513 -10.650 1.00 97.19 104 SER A CA 1
ATOM 790 C C . SER A 1 104 ? 12.881 -1.828 -9.890 1.00 97.19 104 SER A C 1
ATOM 792 O O . SER A 1 104 ? 13.191 -2.856 -10.492 1.00 97.19 104 SER A O 1
ATOM 794 N N . SER A 1 105 ? 12.664 -1.818 -8.574 1.00 97.75 105 SER A N 1
ATOM 795 C CA . SER A 1 105 ? 12.708 -3.019 -7.747 1.00 97.75 105 SER A CA 1
ATOM 796 C C . SER A 1 105 ? 11.764 -2.920 -6.557 1.00 97.75 105 SER A C 1
ATOM 798 O O . SER A 1 105 ? 11.496 -1.831 -6.051 1.00 97.75 105 SER A O 1
ATOM 800 N N . ILE A 1 106 ? 11.274 -4.069 -6.102 1.00 97.88 106 ILE A N 1
ATOM 801 C CA . ILE A 1 106 ? 10.444 -4.190 -4.905 1.00 97.88 106 ILE A CA 1
ATOM 802 C C . ILE A 1 106 ? 10.788 -5.486 -4.172 1.00 97.88 106 ILE A C 1
ATOM 804 O O . ILE A 1 106 ? 11.097 -6.504 -4.791 1.00 97.88 106 ILE A O 1
ATOM 808 N N . THR A 1 107 ? 10.750 -5.448 -2.840 1.00 97.94 107 THR A N 1
ATOM 809 C CA . THR A 1 107 ? 10.883 -6.644 -2.001 1.00 97.94 107 THR A CA 1
ATOM 810 C C . THR A 1 107 ? 9.522 -7.019 -1.436 1.00 97.94 107 THR A C 1
ATOM 812 O O . THR A 1 107 ? 8.878 -6.206 -0.777 1.00 97.94 107 THR A O 1
ATOM 815 N N . ILE A 1 108 ? 9.104 -8.256 -1.682 1.00 98.00 108 ILE A N 1
ATOM 816 C CA . ILE A 1 108 ? 7.853 -8.829 -1.195 1.00 98.00 108 ILE A CA 1
ATOM 817 C C . ILE A 1 108 ? 8.148 -9.699 0.029 1.00 98.00 108 ILE A C 1
ATOM 819 O O . ILE A 1 108 ? 8.988 -10.602 -0.062 1.00 98.00 108 ILE A O 1
ATOM 823 N N . PRO A 1 109 ? 7.499 -9.450 1.180 1.00 97.62 109 PRO A N 1
ATOM 824 C CA . PRO A 1 109 ? 7.727 -10.252 2.366 1.00 97.62 109 PRO A CA 1
ATOM 825 C C . PRO A 1 109 ? 7.168 -11.670 2.206 1.00 97.62 109 PRO A C 1
ATOM 827 O O . PRO A 1 109 ? 6.173 -11.881 1.514 1.00 97.62 109 PRO A O 1
ATOM 830 N N . LEU A 1 110 ? 7.763 -12.640 2.910 1.00 96.75 110 LEU A N 1
ATOM 831 C CA . LEU A 1 110 ? 7.304 -14.044 2.932 1.00 96.75 110 LEU A CA 1
ATOM 832 C C . LEU A 1 110 ? 5.853 -14.220 3.412 1.00 96.75 110 LEU A C 1
ATOM 834 O O . LEU A 1 110 ? 5.257 -15.270 3.193 1.00 96.75 110 LEU A O 1
ATOM 838 N N . SER A 1 111 ? 5.294 -13.213 4.083 1.00 97.75 111 SER A N 1
ATOM 839 C CA . SER A 1 111 ? 3.904 -13.195 4.536 1.00 97.75 111 SER A CA 1
ATOM 840 C C . SER A 1 111 ? 2.891 -13.074 3.398 1.00 97.75 111 SER A C 1
ATOM 842 O O . SER A 1 111 ? 1.732 -13.432 3.599 1.00 97.75 111 SER A O 1
ATOM 844 N N . VAL A 1 112 ? 3.298 -12.565 2.230 1.00 98.50 112 VAL A N 1
ATOM 845 C CA . VAL A 1 112 ? 2.402 -12.395 1.083 1.00 98.50 112 VAL A CA 1
ATOM 846 C C . VAL A 1 112 ? 2.149 -13.754 0.447 1.00 98.50 112 VAL A C 1
ATOM 848 O O . VAL A 1 112 ? 3.043 -14.361 -0.139 1.00 98.50 112 VAL A O 1
ATOM 851 N N . THR A 1 113 ? 0.912 -14.227 0.562 1.00 98.06 113 THR A N 1
ATOM 852 C CA . THR A 1 113 ? 0.457 -15.509 0.011 1.00 98.06 113 THR A CA 1
ATOM 853 C C . THR A 1 113 ? -0.299 -15.347 -1.305 1.00 98.06 113 THR A C 1
ATOM 855 O O . THR A 1 113 ? -0.517 -16.338 -2.001 1.00 98.06 113 THR A O 1
ATOM 858 N N . TYR A 1 114 ? -0.677 -14.115 -1.662 1.00 98.44 114 TYR A N 1
ATOM 859 C CA . TYR A 1 114 ? -1.370 -13.792 -2.906 1.00 98.44 114 TYR A CA 1
ATOM 860 C C . TYR A 1 114 ? -0.811 -12.520 -3.551 1.00 98.44 114 TYR A C 1
ATOM 862 O O . TYR A 1 114 ? -0.688 -11.485 -2.893 1.00 98.44 114 TYR A O 1
ATOM 870 N N . ILE A 1 115 ? -0.508 -12.611 -4.846 1.00 98.56 115 ILE A N 1
ATOM 871 C CA . ILE A 1 115 ? -0.148 -11.489 -5.716 1.00 98.56 115 ILE A CA 1
ATOM 872 C C . ILE A 1 115 ? -1.021 -11.598 -6.962 1.00 98.56 115 ILE A C 1
ATOM 874 O O . ILE A 1 115 ? -0.999 -12.633 -7.633 1.00 98.56 115 ILE A O 1
ATOM 878 N N . GLY A 1 116 ? -1.761 -10.537 -7.258 1.00 98.44 116 GLY A N 1
ATOM 879 C CA . GLY A 1 116 ? -2.665 -10.478 -8.392 1.00 98.44 116 GLY A CA 1
ATOM 880 C C . GLY A 1 116 ? -1.980 -10.464 -9.760 1.00 98.44 116 GLY A C 1
ATOM 881 O O . GLY A 1 116 ? -0.771 -10.237 -9.911 1.00 98.44 116 GLY A O 1
ATOM 882 N N . TYR A 1 117 ? -2.784 -10.693 -10.791 1.00 98.12 117 TYR A N 1
ATOM 883 C CA . TYR A 1 117 ? -2.370 -10.635 -12.184 1.00 98.12 117 TYR A CA 1
ATOM 884 C C . TYR A 1 117 ? -1.887 -9.236 -12.554 1.00 98.12 117 TYR A C 1
ATOM 886 O O . TYR A 1 117 ? -2.429 -8.226 -12.116 1.00 98.12 117 TYR A O 1
ATOM 894 N N . TYR A 1 118 ? -0.839 -9.169 -13.379 1.00 97.38 118 TYR A N 1
ATOM 895 C CA . TYR A 1 118 ? -0.259 -7.909 -13.865 1.00 97.38 118 TYR A CA 1
ATOM 896 C C . TYR A 1 118 ? 0.134 -6.908 -12.763 1.00 97.38 118 TYR A C 1
ATOM 898 O O . TYR A 1 118 ? 0.320 -5.728 -13.057 1.00 97.38 118 TYR A O 1
ATOM 906 N N . CYS A 1 119 ? 0.311 -7.375 -11.517 1.00 98.06 119 CYS A N 1
ATOM 907 C CA . CYS A 1 119 ? 0.600 -6.539 -10.353 1.00 98.06 119 CYS A CA 1
ATOM 908 C C . CYS A 1 119 ? 1.838 -5.651 -10.544 1.00 98.06 119 CYS A C 1
ATOM 910 O O . CYS A 1 119 ? 1.868 -4.544 -10.027 1.00 98.06 119 CYS A O 1
ATOM 912 N N . PHE A 1 120 ? 2.851 -6.087 -11.295 1.00 97.94 120 PHE A N 1
ATOM 913 C CA . PHE A 1 120 ? 4.061 -5.301 -11.547 1.00 97.94 120 PHE A CA 1
ATOM 914 C C . PHE A 1 120 ? 4.234 -4.990 -13.031 1.00 97.94 120 PHE A C 1
ATOM 916 O O . PHE A 1 120 ? 3.825 -5.763 -13.900 1.00 97.94 120 PHE A O 1
ATOM 923 N N . SER A 1 121 ? 4.902 -3.872 -13.318 1.00 94.75 121 SER A N 1
ATOM 924 C CA . SER A 1 121 ? 5.354 -3.554 -14.674 1.00 94.75 121 SER A CA 1
ATOM 925 C C . SER A 1 121 ? 6.446 -4.537 -15.115 1.00 94.75 121 SER A C 1
ATOM 927 O O . SER A 1 121 ? 7.215 -5.037 -14.295 1.00 94.75 121 SER A O 1
ATOM 929 N N . SER A 1 122 ? 6.556 -4.807 -16.419 1.00 91.44 122 SER A N 1
ATOM 930 C CA . SER A 1 122 ? 7.477 -5.823 -16.963 1.00 91.44 122 SER A CA 1
ATOM 931 C C . SER A 1 122 ? 8.963 -5.559 -16.683 1.00 91.44 122 SER A C 1
ATOM 933 O O . SER A 1 122 ? 9.789 -6.454 -16.829 1.00 91.44 122 SER A O 1
ATOM 935 N N . ASN A 1 123 ? 9.316 -4.325 -16.328 1.00 90.56 123 ASN A N 1
ATOM 936 C CA . ASN A 1 123 ? 10.667 -3.875 -16.004 1.00 90.56 123 ASN A CA 1
ATOM 937 C C . ASN A 1 123 ? 10.966 -3.842 -14.492 1.00 90.56 123 ASN A C 1
ATOM 939 O O . ASN A 1 123 ? 12.086 -3.496 -14.119 1.00 90.56 123 ASN A O 1
ATOM 943 N N . THR A 1 124 ? 10.004 -4.175 -13.627 1.00 96.94 124 THR A N 1
ATOM 944 C CA . THR A 1 124 ? 10.202 -4.197 -12.172 1.00 96.94 124 THR A CA 1
ATOM 945 C C . THR A 1 124 ? 10.842 -5.515 -11.739 1.00 96.94 124 THR A C 1
ATOM 947 O O . THR A 1 124 ? 10.313 -6.596 -11.991 1.00 96.94 124 THR A O 1
ATOM 950 N N . ILE A 1 125 ? 11.973 -5.435 -11.037 1.00 97.31 125 ILE A N 1
ATOM 951 C CA . ILE A 1 125 ? 12.632 -6.599 -10.439 1.00 97.31 125 ILE A CA 1
ATOM 952 C C . ILE A 1 125 ? 11.962 -6.917 -9.099 1.00 97.31 125 ILE A C 1
ATOM 954 O O . ILE A 1 125 ? 11.966 -6.100 -8.177 1.00 97.31 125 ILE A O 1
ATOM 958 N N . VAL A 1 126 ? 11.405 -8.120 -8.974 1.00 96.75 126 VAL A N 1
ATOM 959 C CA . VAL A 1 126 ? 10.727 -8.565 -7.751 1.00 96.75 126 VAL A CA 1
ATOM 960 C C . VAL A 1 126 ? 11.653 -9.479 -6.952 1.00 96.75 126 VAL A C 1
ATOM 962 O O . VAL A 1 126 ? 12.064 -10.538 -7.424 1.00 96.75 126 VAL A O 1
ATOM 965 N N . HIS A 1 127 ? 11.969 -9.071 -5.725 1.00 95.94 127 HIS A N 1
ATOM 966 C CA . HIS A 1 127 ? 12.696 -9.877 -4.750 1.00 95.94 127 HIS A CA 1
ATOM 967 C C . HIS A 1 127 ? 11.732 -10.441 -3.709 1.00 95.94 127 HIS A C 1
ATOM 969 O O . HIS A 1 127 ? 10.767 -9.783 -3.329 1.00 95.94 127 HIS A O 1
ATOM 975 N N . GLN A 1 128 ? 12.029 -11.624 -3.185 1.00 91.94 128 GLN A N 1
ATOM 976 C CA . GLN A 1 128 ? 11.388 -12.137 -1.978 1.00 91.94 128 GLN A CA 1
ATOM 977 C C . GLN A 1 128 ? 12.287 -11.837 -0.771 1.00 91.94 128 GLN A C 1
ATOM 979 O O . GLN A 1 128 ? 13.509 -11.987 -0.868 1.00 91.94 128 GLN A O 1
ATOM 984 N N . SER A 1 129 ? 11.715 -11.390 0.351 1.00 86.31 129 SER A N 1
ATOM 985 C CA . SER A 1 129 ? 12.484 -11.201 1.587 1.00 86.31 129 SER A CA 1
ATOM 986 C C . SER A 1 129 ? 13.079 -12.538 2.038 1.00 86.31 129 SER A C 1
ATOM 988 O O . SER A 1 129 ? 12.384 -13.553 2.001 1.00 86.31 129 SER A O 1
ATOM 990 N N . LYS A 1 130 ? 14.341 -12.532 2.472 1.00 71.69 130 LYS A N 1
ATOM 991 C CA . LYS A 1 130 ? 14.965 -13.700 3.109 1.00 71.69 130 LYS A CA 1
ATOM 992 C C . LYS A 1 130 ? 14.381 -13.969 4.489 1.00 71.69 130 LYS A C 1
ATOM 994 O O . LYS A 1 130 ? 14.001 -12.980 5.154 1.00 71.69 130 LYS A O 1
#

Radius of gyration: 14.59 Å; chains: 1; bounding box: 33×30×40 Å

Secondary structure (DSSP, 8-state):
-EEEEEEEHHHHHHTTTS--EEEEEEE-HHHHHHH-S---TT--EEPTTTTTT-TT--EEEPPTT--EE-TTTTTT-TT--EEE--TT--EE-TTTBTT-TT--EEEE-TT--EE-TT-B-TTPEEEEP-

pLDDT: mean 97.54, std 2.83, range [71.69, 98.94]

Foldseek 3Di:
DEAADEDEVVVCVVCVVPPYQYLAYEHALVNCVVVNQADDQSHAEHDACNQAQVCVDQEGADHLNHAEYEACPNAQNCNPQDYADHLNYAEYYANPAHNNNNPQEDEDEPNHPYYYHNVHYPRYHYHYDD

Organism: NCBI:txid370355

Sequence (130 aa):
MIVWFIVDFETVDRNKSRNIEFKNVTYTQNDREKFGNNIPSSVTSIGEYCFSGCSSLSSIIIPSSVRSIDDDCFYGCSSLSSINIPSSVISIGDGCFNGCSSLSSITIPLSVTYIGYYCFSSNTIVHQSK